Protein AF-A0A7C4CS46-F1 (afdb_monomer_lite)

Sequence (54 aa):
FQPPRPDDPRRRCPDISKAKRLLAWEPKVPLEEGLRYTIEWFREIIGSNQYKKL

pLDDT: mean 88.02, std 14.9, range [44.62, 98.62]

Structure (mmCIF, N/CA/C/O backbone):
data_AF-A0A7C4CS46-F1
#
_entry.id   AF-A0A7C4CS46-F1
#
loop_
_atom_site.group_PDB
_atom_site.id
_atom_site.type_symbol
_atom_site.label_atom_id
_atom_site.label_alt_id
_atom_site.label_comp_id
_atom_site.label_asym_id
_atom_site.label_entity_id
_atom_site.label_seq_id
_atom_site.pdbx_PDB_ins_code
_atom_site.Cartn_x
_atom_site.Cartn_y
_atom_site.Cartn_z
_atom_site.occupancy
_atom_site.B_iso_or_equiv
_atom_site.auth_seq_id
_atom_site.auth_comp_id
_atom_site.auth_asym_id
_atom_site.auth_atom_id
_atom_site.pdbx_PDB_model_num
ATOM 1 N N . PHE A 1 1 ? 2.516 -7.883 26.580 1.00 68.94 1 PHE A N 1
ATOM 2 C CA . PHE A 1 1 ? 3.030 -7.868 25.194 1.00 68.94 1 PHE A CA 1
ATOM 3 C C . PHE A 1 1 ? 3.531 -9.259 24.839 1.00 68.94 1 PHE A C 1
ATOM 5 O O . PHE A 1 1 ? 4.126 -9.892 25.701 1.00 68.94 1 PHE A O 1
ATOM 12 N N . GLN A 1 2 ? 3.236 -9.755 23.633 1.00 77.50 2 GLN A N 1
ATOM 13 C CA . GLN A 1 2 ? 3.720 -11.058 23.152 1.00 77.50 2 GLN A CA 1
ATOM 14 C C . GLN A 1 2 ? 5.034 -10.902 22.367 1.00 77.50 2 GLN A C 1
ATOM 16 O O . GLN A 1 2 ? 5.285 -9.811 21.846 1.00 77.50 2 GLN A O 1
ATOM 21 N N . PRO A 1 3 ? 5.877 -11.952 22.296 1.00 87.12 3 PRO A N 1
ATOM 22 C CA . PRO A 1 3 ? 7.121 -11.904 21.535 1.00 87.12 3 PRO A CA 1
ATOM 23 C C . PRO A 1 3 ? 6.867 -11.782 20.019 1.00 87.12 3 PRO A C 1
ATOM 25 O O . PRO A 1 3 ? 5.794 -12.165 19.544 1.00 87.12 3 PRO A O 1
ATOM 28 N N . PRO A 1 4 ? 7.847 -11.274 19.245 1.00 83.19 4 PRO A N 1
ATOM 29 C CA . PRO A 1 4 ? 7.778 -11.262 17.786 1.00 83.19 4 PRO A CA 1
ATOM 30 C C . PRO A 1 4 ? 7.590 -12.675 17.234 1.00 83.19 4 PRO A C 1
ATOM 32 O O . PRO A 1 4 ? 8.176 -13.627 17.756 1.00 83.19 4 PRO A O 1
ATOM 35 N N . ARG A 1 5 ? 6.810 -12.820 16.157 1.00 87.50 5 ARG A N 1
ATOM 36 C CA . ARG A 1 5 ? 6.735 -14.108 15.462 1.00 87.50 5 ARG A CA 1
ATOM 37 C C . ARG A 1 5 ? 8.086 -14.391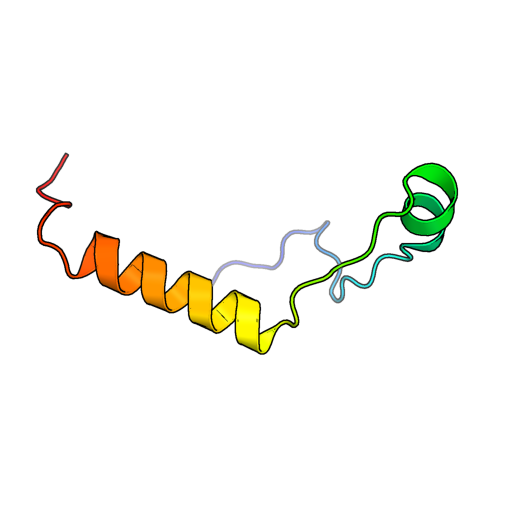 14.792 1.00 87.50 5 ARG A C 1
ATOM 39 O O . ARG A 1 5 ? 8.613 -13.477 14.157 1.00 87.50 5 ARG A O 1
ATOM 46 N N . PRO A 1 6 ? 8.633 -15.617 14.904 1.00 84.19 6 PRO A N 1
ATOM 47 C CA . PRO A 1 6 ? 9.952 -15.957 14.362 1.00 84.19 6 PRO A CA 1
ATOM 48 C C . PRO A 1 6 ? 10.142 -15.596 12.882 1.00 84.19 6 PRO A C 1
ATOM 50 O O . PRO A 1 6 ? 11.219 -15.147 12.501 1.00 84.19 6 PRO A O 1
ATOM 53 N N . ASP A 1 7 ? 9.083 -15.720 12.078 1.00 87.12 7 ASP A N 1
ATOM 54 C CA . ASP A 1 7 ? 9.137 -15.530 10.624 1.00 87.12 7 ASP A CA 1
ATOM 55 C C . ASP A 1 7 ? 8.748 -14.118 10.162 1.00 87.12 7 ASP A C 1
ATOM 57 O O . ASP A 1 7 ? 8.711 -13.844 8.960 1.00 87.12 7 ASP A O 1
ATOM 61 N N . ASP A 1 8 ? 8.434 -13.203 11.087 1.00 88.81 8 ASP A N 1
ATOM 62 C CA . ASP A 1 8 ? 8.046 -11.851 10.703 1.00 88.81 8 ASP A CA 1
ATOM 63 C C . ASP A 1 8 ? 9.286 -11.016 10.334 1.00 88.81 8 ASP A C 1
ATOM 65 O O . ASP A 1 8 ? 10.138 -10.730 11.183 1.00 88.81 8 ASP A O 1
ATOM 69 N N . PRO A 1 9 ? 9.406 -10.557 9.073 1.00 88.25 9 PRO A N 1
ATOM 70 C CA . PRO A 1 9 ? 10.500 -9.678 8.700 1.00 88.25 9 PRO A CA 1
ATOM 71 C C . PRO A 1 9 ? 10.351 -8.342 9.431 1.00 88.25 9 PRO A C 1
ATOM 73 O O . PRO A 1 9 ? 9.277 -7.738 9.437 1.00 88.25 9 PRO A O 1
ATOM 76 N N . ARG A 1 10 ? 11.459 -7.824 9.974 1.00 87.25 10 ARG A N 1
ATOM 77 C CA . ARG A 1 10 ? 11.481 -6.522 10.672 1.00 87.25 10 ARG A CA 1
ATOM 78 C C . ARG A 1 10 ? 11.022 -5.362 9.780 1.00 87.25 10 ARG A C 1
ATOM 80 O O . ARG A 1 10 ? 10.511 -4.367 10.281 1.00 87.25 10 ARG A O 1
ATOM 87 N N . ARG A 1 11 ? 11.220 -5.476 8.460 1.00 91.50 11 ARG A N 1
ATOM 88 C CA . ARG A 1 11 ? 10.787 -4.501 7.452 1.00 91.50 11 ARG A CA 1
ATOM 89 C C . ARG A 1 11 ? 10.282 -5.225 6.210 1.00 91.50 11 ARG A C 1
ATOM 91 O O . ARG A 1 11 ? 10.964 -6.100 5.686 1.00 91.50 11 ARG A O 1
ATOM 98 N N . ARG A 1 12 ? 9.115 -4.818 5.709 1.00 92.19 12 ARG A N 1
A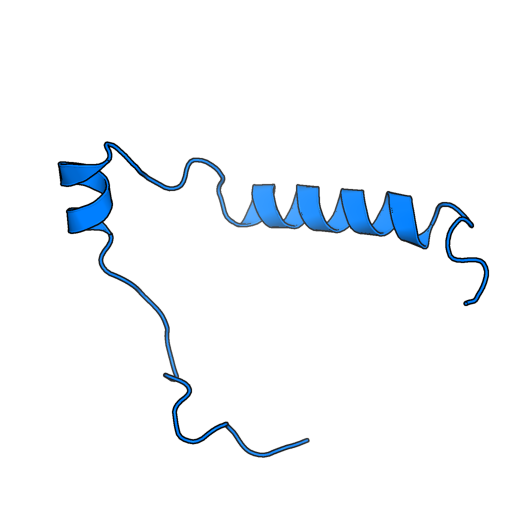TOM 99 C CA . ARG A 1 12 ? 8.536 -5.316 4.454 1.00 92.19 12 ARG A CA 1
ATOM 100 C C . ARG A 1 12 ? 8.632 -4.225 3.393 1.00 92.19 12 ARG A C 1
ATOM 102 O O . ARG A 1 12 ? 8.118 -3.131 3.586 1.00 92.19 12 ARG A O 1
ATOM 109 N N . CYS A 1 13 ? 9.328 -4.518 2.299 1.00 93.38 13 CYS A N 1
ATOM 110 C CA . CYS A 1 13 ? 9.505 -3.609 1.166 1.00 93.38 13 CYS A CA 1
ATOM 111 C C . CYS A 1 13 ? 9.597 -4.439 -0.124 1.00 93.38 13 CYS A C 1
ATOM 113 O O . CYS A 1 13 ? 10.701 -4.676 -0.612 1.00 93.38 13 CYS A O 1
ATOM 115 N N . PRO A 1 14 ? 8.470 -4.982 -0.614 1.00 94.06 14 PRO A N 1
ATOM 116 C CA . PRO A 1 14 ? 8.479 -5.865 -1.774 1.00 94.06 14 PRO A CA 1
ATOM 117 C C . PRO A 1 14 ? 8.888 -5.112 -3.047 1.00 94.06 14 PRO A C 1
ATOM 119 O O . PRO A 1 14 ? 8.402 -4.011 -3.302 1.00 94.06 14 PRO A O 1
ATOM 122 N N . ASP A 1 15 ? 9.741 -5.729 -3.868 1.00 96.75 15 ASP A N 1
ATOM 123 C CA . ASP A 1 15 ? 9.949 -5.296 -5.252 1.00 96.75 15 ASP A CA 1
ATOM 124 C C . ASP A 1 15 ? 8.714 -5.662 -6.087 1.00 96.75 15 ASP A C 1
ATOM 126 O O . ASP A 1 15 ? 8.334 -6.829 -6.209 1.00 96.75 15 ASP A O 1
ATOM 130 N N . ILE A 1 16 ? 8.081 -4.646 -6.668 1.00 97.75 16 ILE A N 1
ATOM 131 C CA . ILE A 1 16 ? 6.843 -4.774 -7.443 1.00 97.75 16 ILE A CA 1
ATOM 132 C C . ILE A 1 16 ? 7.077 -4.812 -8.960 1.00 97.75 16 ILE A C 1
ATOM 134 O O . ILE A 1 16 ? 6.114 -4.841 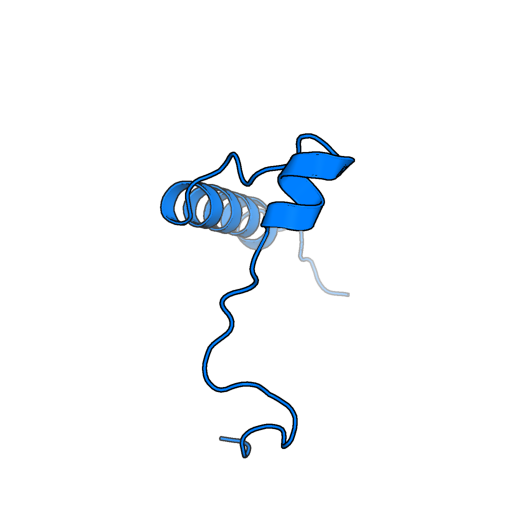-9.728 1.00 97.75 16 ILE A O 1
ATOM 138 N N . SER A 1 17 ? 8.332 -4.857 -9.421 1.00 98.31 17 SER A N 1
ATOM 139 C CA . SER A 1 17 ? 8.691 -4.815 -10.849 1.00 98.31 17 SER A CA 1
ATOM 140 C C . SER A 1 17 ? 8.026 -5.927 -11.668 1.00 98.31 17 SER A C 1
ATOM 142 O O . SER A 1 17 ? 7.589 -5.704 -12.798 1.00 98.31 17 SER A O 1
ATOM 144 N N . LYS A 1 18 ? 7.875 -7.129 -11.091 1.00 98.31 18 LYS A N 1
ATOM 145 C CA . LYS A 1 18 ? 7.194 -8.256 -11.750 1.00 98.31 18 LYS A CA 1
ATOM 146 C C . LYS A 1 18 ? 5.709 -7.967 -11.997 1.00 98.31 18 LYS A C 1
ATOM 148 O O . LYS A 1 18 ? 5.222 -8.258 -13.086 1.00 98.31 18 LYS A O 1
ATOM 153 N N . ALA A 1 19 ? 5.014 -7.387 -11.017 1.00 98.31 19 ALA A N 1
ATOM 154 C CA . ALA A 1 19 ? 3.599 -7.038 -11.133 1.00 98.31 19 ALA A CA 1
ATOM 155 C C . ALA A 1 19 ? 3.387 -5.888 -12.129 1.00 98.31 19 ALA A C 1
ATOM 157 O O . ALA A 1 19 ? 2.509 -5.982 -12.984 1.00 98.31 19 ALA A O 1
ATOM 158 N N . LYS A 1 20 ? 4.257 -4.868 -12.104 1.00 98.38 20 LYS A N 1
ATOM 159 C CA . LYS A 1 20 ? 4.241 -3.782 -13.096 1.00 98.38 20 LYS A CA 1
ATOM 160 C C . LYS A 1 20 ? 4.375 -4.312 -14.523 1.00 98.38 20 LYS A C 1
ATOM 162 O O . LYS A 1 20 ? 3.557 -3.993 -15.374 1.00 98.38 20 LYS A O 1
ATOM 167 N N . ARG A 1 21 ? 5.370 -5.168 -14.777 1.00 98.62 21 ARG A N 1
ATOM 168 C CA . ARG A 1 21 ? 5.641 -5.703 -16.121 1.00 98.62 21 ARG A CA 1
ATOM 169 C C . ARG A 1 21 ? 4.552 -6.643 -16.634 1.00 98.62 21 ARG A C 1
ATOM 171 O O . ARG A 1 21 ? 4.217 -6.583 -17.808 1.00 98.62 21 ARG A O 1
ATOM 178 N N . LEU A 1 22 ? 4.071 -7.559 -15.793 1.00 98.62 22 LEU A N 1
ATOM 179 C CA . LEU A 1 22 ? 3.180 -8.635 -16.245 1.00 98.62 22 LEU A CA 1
ATOM 180 C C . LEU A 1 22 ? 1.699 -8.264 -16.170 1.00 98.62 22 LEU A C 1
ATOM 182 O O . LEU A 1 22 ? 0.908 -8.809 -16.930 1.00 98.62 22 LEU A O 1
ATOM 186 N N . LEU A 1 23 ? 1.327 -7.377 -15.246 1.00 98.44 23 LEU A N 1
ATOM 187 C CA . LEU A 1 23 ? -0.071 -7.060 -14.947 1.00 98.44 23 LEU A CA 1
ATOM 188 C C . LEU A 1 23 ? -0.414 -5.589 -15.196 1.00 98.44 23 LEU A C 1
ATOM 190 O O . LEU A 1 23 ? -1.555 -5.202 -14.961 1.00 98.44 23 LEU A O 1
ATOM 194 N N . ALA A 1 24 ? 0.562 -4.758 -15.587 1.00 98.12 24 ALA A N 1
ATOM 195 C CA . ALA A 1 24 ? 0.424 -3.300 -15.582 1.00 98.12 24 ALA A CA 1
ATOM 196 C C . ALA A 1 24 ? -0.102 -2.770 -14.230 1.00 98.12 24 ALA A C 1
ATOM 198 O O . ALA A 1 24 ? -0.831 -1.780 -14.165 1.00 98.12 24 ALA A O 1
ATOM 199 N N . TRP A 1 25 ? 0.236 -3.466 -13.138 1.00 98.19 25 TRP A N 1
ATOM 200 C CA . TRP A 1 25 ? -0.263 -3.153 -11.806 1.00 98.19 25 TRP A CA 1
ATOM 201 C C . TRP A 1 25 ? 0.727 -2.293 -11.030 1.00 98.19 25 TRP A C 1
ATOM 203 O O . TRP A 1 25 ? 1.916 -2.606 -10.952 1.00 98.19 25 TRP A O 1
ATOM 213 N N . GLU A 1 26 ? 0.204 -1.262 -10.377 1.00 97.94 26 GLU A N 1
ATOM 214 C CA . GLU A 1 26 ? 0.914 -0.448 -9.399 1.00 97.94 26 GLU A CA 1
ATOM 215 C C . GLU A 1 26 ? -0.065 0.144 -8.370 1.00 97.94 26 GLU A C 1
ATOM 217 O O . GLU A 1 26 ? -1.260 0.270 -8.668 1.00 97.94 26 GLU A O 1
ATOM 222 N N . PRO A 1 27 ? 0.396 0.481 -7.148 1.00 97.06 27 PRO A N 1
ATOM 223 C CA . PRO A 1 27 ? -0.451 1.130 -6.155 1.00 97.06 27 PRO A CA 1
ATOM 224 C C . PRO A 1 27 ? -0.888 2.509 -6.654 1.00 97.06 27 PRO A C 1
ATOM 226 O O . PRO A 1 27 ? -0.057 3.335 -7.020 1.00 97.06 27 PRO A O 1
ATOM 229 N N . LYS A 1 28 ? -2.200 2.750 -6.642 1.00 97.62 28 LYS A N 1
ATOM 230 C CA . LYS A 1 28 ? -2.802 4.015 -7.095 1.00 97.62 28 LYS A CA 1
ATOM 231 C C . LYS A 1 28 ? -3.201 4.946 -5.954 1.00 97.62 28 LYS A C 1
ATOM 233 O O . LYS A 1 28 ? -3.425 6.123 -6.191 1.00 97.62 28 LYS A O 1
ATOM 238 N N . VAL A 1 29 ? -3.304 4.412 -4.738 1.00 97.62 29 VAL A N 1
ATOM 239 C CA . VAL A 1 29 ? -3.760 5.143 -3.552 1.00 97.62 29 VAL A CA 1
ATOM 240 C C . VAL A 1 29 ? -2.558 5.376 -2.630 1.00 97.62 29 VAL A C 1
ATOM 242 O O . VAL A 1 29 ? -1.952 4.396 -2.182 1.00 97.62 29 VAL A O 1
ATOM 245 N N . PRO A 1 30 ? -2.180 6.636 -2.350 1.00 98.06 30 PRO A N 1
ATOM 246 C CA . PRO A 1 30 ? -1.182 6.980 -1.342 1.00 98.06 30 PRO A CA 1
ATOM 247 C C . PRO A 1 30 ? -1.569 6.478 0.052 1.00 98.06 30 PRO A C 1
ATOM 249 O O . PRO A 1 30 ? -2.747 6.335 0.376 1.00 98.06 30 PRO A O 1
ATOM 252 N N . LEU A 1 31 ? -0.572 6.262 0.914 1.00 96.94 31 LEU A N 1
ATOM 253 C CA . LEU A 1 31 ? -0.796 5.734 2.265 1.00 96.94 31 LEU A CA 1
ATOM 254 C C . LEU A 1 31 ? -1.780 6.589 3.077 1.00 96.94 31 LEU A C 1
ATOM 256 O O . LEU A 1 31 ? -2.708 6.052 3.671 1.00 96.94 31 LEU A O 1
ATOM 260 N N . GLU A 1 32 ? -1.576 7.904 3.096 1.00 98.44 32 GLU A N 1
ATOM 261 C CA . GLU A 1 32 ? -2.413 8.839 3.852 1.00 98.44 32 GLU A CA 1
ATOM 262 C C . GLU A 1 32 ? -3.875 8.795 3.394 1.00 98.44 32 GLU A C 1
ATOM 264 O O . GLU A 1 32 ? -4.789 8.723 4.215 1.00 98.44 32 GLU A O 1
ATOM 269 N N . GLU A 1 33 ? -4.096 8.744 2.081 1.00 98.62 33 GLU A N 1
ATOM 270 C CA . GLU A 1 33 ? -5.432 8.667 1.498 1.00 98.62 33 GLU A CA 1
ATOM 271 C C . GLU A 1 33 ? -6.119 7.338 1.848 1.00 98.62 33 GLU A C 1
ATOM 273 O O . GLU A 1 33 ? -7.263 7.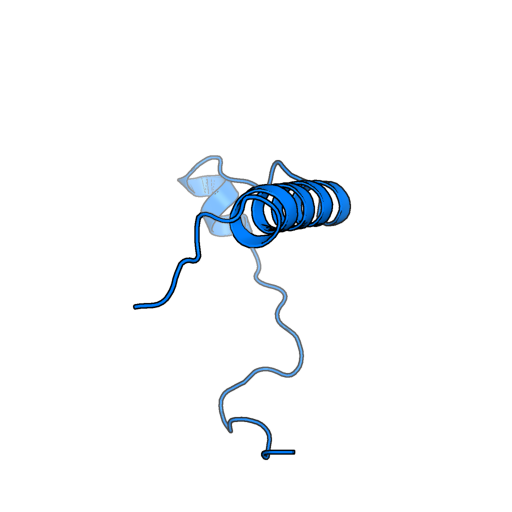326 2.304 1.00 98.62 33 GLU A O 1
ATOM 278 N N . GLY A 1 34 ? -5.395 6.220 1.727 1.00 98.31 34 GLY A N 1
ATOM 279 C CA . GLY A 1 34 ? -5.902 4.901 2.106 1.00 98.31 34 GLY A CA 1
ATOM 280 C C . GLY A 1 34 ? -6.247 4.799 3.595 1.00 98.31 34 GLY A C 1
ATOM 281 O O . GLY A 1 34 ? -7.272 4.214 3.958 1.00 98.31 34 GLY A O 1
ATOM 282 N N . LEU A 1 35 ? -5.433 5.406 4.466 1.00 98.50 35 LEU A N 1
ATOM 283 C CA . LEU A 1 35 ? -5.713 5.481 5.901 1.00 98.50 35 LEU A CA 1
ATOM 284 C C . LEU A 1 35 ? -6.962 6.316 6.182 1.00 98.50 35 LEU A C 1
ATOM 286 O O . LEU A 1 35 ? -7.801 5.886 6.973 1.00 98.50 35 LEU A O 1
ATOM 290 N N . ARG A 1 36 ? -7.126 7.462 5.511 1.00 98.50 36 ARG A N 1
ATOM 291 C CA . ARG A 1 36 ? -8.321 8.302 5.650 1.00 98.50 36 ARG A CA 1
ATOM 292 C C . ARG A 1 36 ? -9.594 7.533 5.287 1.00 98.50 36 ARG A C 1
ATOM 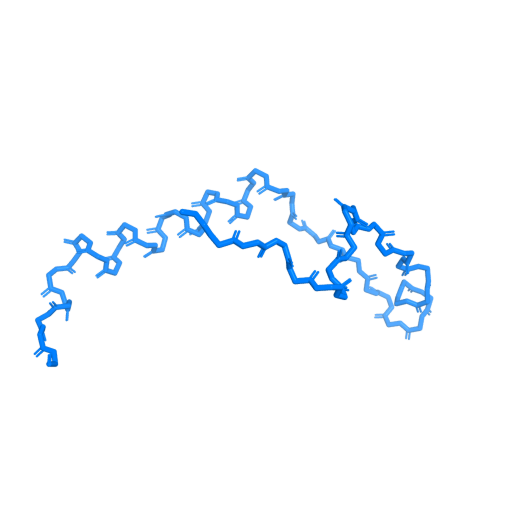294 O O . ARG A 1 36 ? -10.506 7.492 6.109 1.00 98.50 36 ARG A O 1
ATOM 301 N N . TYR A 1 37 ? -9.626 6.862 4.131 1.00 98.00 37 TYR A N 1
ATOM 302 C CA . TYR A 1 37 ? -10.772 6.036 3.718 1.00 98.00 37 TYR A CA 1
ATOM 303 C C . TYR A 1 37 ? -11.094 4.937 4.726 1.00 98.00 37 TYR A C 1
ATOM 305 O O . TYR A 1 37 ? -12.252 4.717 5.071 1.00 98.00 37 TYR A O 1
ATOM 313 N N . THR A 1 38 ? -10.058 4.267 5.231 1.00 97.31 38 THR A N 1
ATOM 314 C CA . THR A 1 38 ? -10.221 3.199 6.220 1.00 97.31 38 THR A CA 1
ATOM 315 C C . THR A 1 38 ? -10.832 3.742 7.514 1.00 97.31 38 THR A C 1
ATOM 317 O O . THR A 1 38 ? -11.765 3.152 8.052 1.00 97.31 38 THR A O 1
ATOM 320 N N . ILE A 1 39 ? -10.349 4.886 8.007 1.00 96.25 39 ILE A N 1
ATOM 321 C CA . ILE A 1 39 ? -10.868 5.530 9.221 1.00 96.25 39 ILE A CA 1
ATOM 322 C C . ILE A 1 39 ? -12.323 5.967 9.037 1.00 96.25 39 ILE A C 1
ATOM 324 O O . ILE A 1 39 ? -13.132 5.762 9.939 1.00 96.25 39 ILE A O 1
ATOM 328 N N . GLU A 1 40 ? -12.659 6.572 7.898 1.00 96.38 40 GLU A N 1
ATOM 329 C CA . GLU A 1 40 ? -14.030 6.985 7.577 1.00 96.38 40 GLU A CA 1
ATOM 330 C C . GLU A 1 40 ? -14.979 5.788 7.563 1.00 96.38 40 GLU A C 1
ATOM 332 O O . GLU A 1 40 ? -15.972 5.797 8.287 1.00 96.38 40 GLU A O 1
ATOM 337 N N . TRP A 1 41 ? -14.604 4.713 6.868 1.00 95.44 41 TRP A N 1
ATOM 338 C CA . TRP A 1 41 ? -15.362 3.463 6.856 1.00 95.44 41 TRP A CA 1
ATOM 339 C C . TRP A 1 41 ? -15.581 2.907 8.272 1.00 95.44 41 TRP A C 1
ATOM 341 O O . TRP A 1 41 ? -16.700 2.563 8.646 1.00 95.44 41 TRP A O 1
ATOM 351 N N . PHE A 1 42 ? -14.545 2.882 9.119 1.00 94.31 42 PHE A N 1
ATOM 352 C CA . PHE A 1 42 ? -14.699 2.434 10.509 1.00 94.31 42 PHE A CA 1
ATOM 353 C C . PHE A 1 42 ? -15.607 3.352 11.333 1.00 94.31 42 PHE A C 1
ATOM 355 O O . PHE A 1 42 ? -16.390 2.857 12.143 1.00 94.31 42 PHE A O 1
ATOM 362 N N . ARG A 1 43 ? -15.522 4.675 11.148 1.00 91.94 43 ARG A N 1
ATOM 363 C CA . ARG A 1 43 ? -16.415 5.635 11.816 1.00 91.94 43 ARG A CA 1
ATOM 364 C C . ARG A 1 43 ? -17.864 5.411 11.416 1.00 91.94 43 ARG A C 1
ATOM 366 O O . ARG A 1 43 ? -18.730 5.486 12.280 1.00 91.94 43 ARG A O 1
ATOM 373 N N . GLU A 1 44 ? -18.118 5.105 10.150 1.00 91.25 44 GLU A N 1
ATOM 374 C CA . GLU A 1 44 ? -19.456 4.780 9.673 1.00 91.25 44 GLU A CA 1
ATOM 375 C C . GLU A 1 44 ? -19.963 3.491 10.309 1.00 91.25 44 GLU A C 1
ATOM 377 O O . GLU A 1 44 ? -21.041 3.505 10.887 1.00 91.25 44 GLU A O 1
ATOM 382 N N . ILE A 1 45 ? -19.203 2.396 10.292 1.00 90.19 45 ILE A N 1
ATOM 383 C CA . ILE A 1 45 ? -19.740 1.110 10.765 1.00 90.19 45 ILE A CA 1
ATOM 384 C C . ILE A 1 45 ? -19.786 1.020 12.297 1.00 90.19 45 ILE A C 1
ATOM 386 O O . ILE A 1 45 ? -20.725 0.448 12.842 1.00 90.19 45 ILE A O 1
ATOM 390 N N . ILE A 1 46 ? -18.813 1.594 13.014 1.00 86.31 46 ILE A N 1
ATOM 391 C CA . ILE A 1 46 ? -18.805 1.599 14.489 1.00 86.31 46 ILE A CA 1
ATOM 392 C C . ILE A 1 46 ? -19.710 2.706 15.048 1.00 86.31 46 ILE A C 1
ATOM 394 O O . ILE A 1 46 ? -20.393 2.494 16.048 1.00 86.31 46 ILE A O 1
ATOM 398 N N . GLY A 1 47 ? -19.694 3.895 14.437 1.00 70.31 47 GLY A N 1
ATOM 399 C CA . GLY A 1 47 ? -20.468 5.057 14.885 1.00 70.31 47 GLY A CA 1
ATOM 400 C C . GLY A 1 47 ? -21.944 4.982 14.500 1.00 70.31 47 GLY A C 1
ATOM 401 O O . GLY A 1 47 ? -22.799 5.450 15.253 1.00 70.31 47 GLY A O 1
ATOM 402 N N . SER A 1 48 ? -22.271 4.332 13.381 1.00 61.94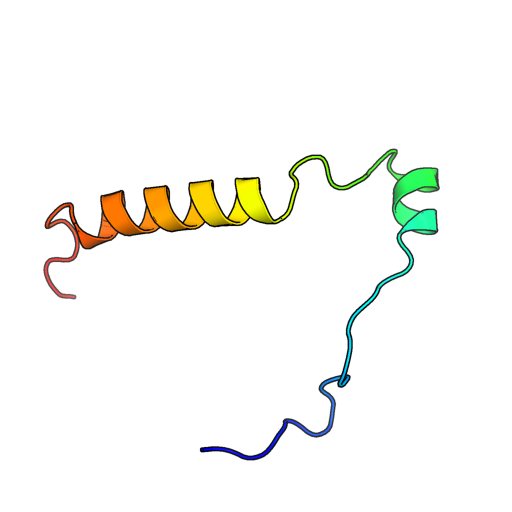 48 SER A N 1
ATOM 403 C CA . SER A 1 48 ? -23.631 3.852 13.150 1.00 61.94 48 SER A CA 1
ATOM 404 C C . SER A 1 48 ? -23.848 2.681 14.094 1.00 61.94 48 SER A C 1
ATOM 406 O O . SER A 1 48 ? -23.101 1.713 14.070 1.00 61.94 48 SER A O 1
ATOM 408 N N . ASN A 1 49 ? -24.877 2.745 14.928 1.00 56.62 49 ASN A N 1
ATOM 409 C CA . ASN A 1 49 ? -25.224 1.761 15.960 1.00 56.62 49 ASN A CA 1
ATOM 410 C C . ASN A 1 49 ? -25.648 0.369 15.395 1.00 56.62 49 ASN A C 1
ATOM 412 O O . ASN A 1 49 ? -26.533 -0.286 15.945 1.00 56.62 49 ASN A O 1
ATOM 416 N N . GLN A 1 50 ? -25.081 -0.062 14.258 1.00 55.97 50 GLN A N 1
ATOM 417 C CA . GLN A 1 50 ? -25.319 -1.333 13.571 1.00 55.97 50 GLN A CA 1
ATOM 418 C C . GLN A 1 50 ? -24.561 -2.507 14.197 1.00 55.97 50 GLN A C 1
ATOM 420 O O . GLN A 1 50 ? -25.012 -3.640 14.051 1.00 55.97 50 GLN A O 1
ATOM 425 N N . TYR A 1 51 ? -23.501 -2.275 14.980 1.00 58.19 51 TYR A N 1
ATOM 426 C CA . TYR A 1 51 ? -22.921 -3.309 15.848 1.00 58.19 51 TYR A CA 1
ATOM 427 C C . TYR A 1 51 ? -23.757 -3.507 17.124 1.00 58.19 51 TYR A C 1
ATOM 429 O O . TYR A 1 51 ? -23.255 -3.491 18.248 1.00 58.19 51 TYR A O 1
ATOM 437 N N . LYS A 1 52 ? -25.064 -3.746 16.968 1.00 51.03 52 LYS A N 1
ATOM 438 C CA . LYS A 1 52 ? -25.822 -4.459 17.995 1.00 51.03 52 LYS A CA 1
ATOM 439 C C . LYS A 1 52 ? -25.365 -5.915 17.967 1.00 51.03 52 LYS A C 1
ATOM 441 O O . LYS A 1 52 ? -25.852 -6.696 17.165 1.00 51.03 52 LYS A O 1
ATOM 446 N N . LYS A 1 53 ? -24.405 -6.215 18.844 1.00 48.62 53 LYS A N 1
ATOM 447 C CA . LYS A 1 53 ? -24.268 -7.464 19.607 1.00 48.62 53 LYS A CA 1
ATOM 448 C C . LYS A 1 53 ? -24.716 -8.734 18.853 1.00 48.62 53 LYS A C 1
ATOM 450 O O . LYS A 1 53 ? -25.898 -9.074 18.875 1.00 48.62 53 LYS A O 1
ATOM 455 N N . LEU A 1 54 ? -23.755 -9.433 18.248 1.00 44.62 54 LEU A N 1
ATOM 456 C CA . LEU A 1 54 ? -23.807 -10.899 18.203 1.00 44.62 54 LEU A CA 1
ATOM 457 C C . LEU A 1 54 ? -23.447 -11.437 19.593 1.00 44.62 54 LEU A C 1
ATOM 459 O O . LEU A 1 54 ? -22.577 -10.811 20.245 1.00 44.62 54 LEU A O 1
#

Foldseek 3Di:
DDDDDPPDDPDDDDDCVVCCVPPVDDDPADPVRVVVVVVVVCCVCVVPPVPPDD

Radius of gyration: 17.77 Å; chains: 1; bounding box: 37×25×41 Å

Secondary structure (DSSP, 8-state):
-PPPPTT--S------HHHHHHH-----S-HHHHHHHHHHHHHHHHHSTT----